Protein 4LM9 (pdb70)

Structure (mmCIF, N/CA/C/O backbone):
data_4LM9
#
_entry.id   4LM9
#
_cell.length_a   81.971
_cell.length_b   81.971
_cell.length_c   42.732
_cell.angle_alpha   90.00
_cell.angle_beta   90.00
_cell.angle_gamma   120.00
#
_symmetry.space_group_name_H-M   'P 65'
#
loop_
_entity.id
_entity.type
_entity.pdbx_description
1 polymer Nucleoprotein
2 non-polymer "GUANOSINE-5'-MONOPHOSPHATE"
3 water water
#
loop_
_atom_site.group_PDB
_atom_site.id
_atom_site.type_symbol
_atom_site.label_atom_id
_atom_site.label_alt_id
_atom_site.label_comp_id
_atom_site.label_asym_id
_atom_site.label_entity_id
_atom_site.label_seq_id
_atom_site.pdbx_PDB_ins_code
_atom_site.Cartn_x
_atom_site.Cartn_y
_atom_site.Cartn_z
_atom_site.occupancy
_atom_site.B_iso_or_equiv
_atom_site.auth_seq_id
_atom_site.auth_comp_id
_atom_site.auth_asym_id
_atom_site.auth_atom_id
_atom_site.pdbx_PDB_model_num
ATOM 1 N N . GLU A 1 1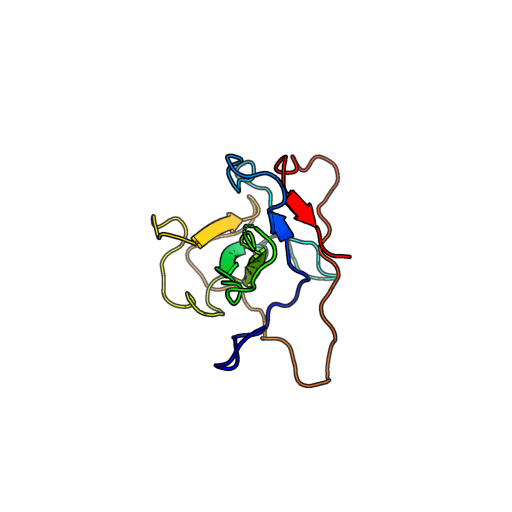 ? -12.905 77.188 -7.529 1.00 42.83 56 GLU A N 1
ATOM 2 C CA . GLU A 1 1 ? -12.953 76.881 -6.107 1.00 42.95 56 GLU A CA 1
ATOM 3 C C . GLU A 1 1 ? -11.575 77.068 -5.459 1.00 34.43 56 GLU A C 1
ATOM 4 O O . GLU A 1 1 ? -10.654 77.630 -6.056 1.00 33.57 56 GLU A O 1
ATOM 15 N N . PHE A 1 2 ? -11.441 76.576 -4.230 1.00 37.83 57 PHE A N 1
ATOM 16 C CA . PHE A 1 2 ? -10.202 76.703 -3.471 1.00 34.02 57 PHE A CA 1
ATOM 17 C C . PHE A 1 2 ? -9.574 75.318 -3.235 1.00 28.72 57 PHE A C 1
ATOM 18 O O . PHE A 1 2 ? -10.272 74.373 -2.884 1.00 42.78 57 PHE A O 1
ATOM 35 N N . ASN A 1 3 ? -8.267 75.207 -3.454 1.00 23.49 58 ASN A N 1
ATOM 36 C CA . ASN A 1 3 ? -7.505 74.004 -3.124 1.00 25.62 58 ASN A CA 1
ATOM 37 C C . ASN A 1 3 ? -6.710 74.126 -1.797 1.00 22.31 58 ASN A C 1
ATOM 38 O O . ASN A 1 3 ? -5.958 73.221 -1.384 1.00 18.20 58 ASN A O 1
ATOM 49 N N . VAL A 1 4 ? -6.831 75.284 -1.170 1.00 27.58 59 VAL A N 1
ATOM 50 C CA . VAL A 1 4 ? -6.391 75.490 0.201 1.00 12.90 59 VAL A CA 1
ATOM 51 C C . VAL A 1 4 ? -7.620 76.087 0.832 1.00 9.30 59 VAL A C 1
ATOM 52 O O . VAL A 1 4 ? -8.111 77.101 0.390 1.00 11.45 59 VAL A O 1
ATOM 65 N N . VAL A 1 5 ? -8.111 75.479 1.904 1.00 7.17 60 VAL A N 1
ATOM 66 C CA . VAL A 1 5 ? -9.308 75.967 2.517 1.00 6.32 60 VAL A CA 1
ATOM 67 C C . VAL A 1 5 ? -9.172 77.452 2.840 1.00 9.61 60 VAL A C 1
ATOM 68 O O . VAL A 1 5 ? -8.211 77.870 3.478 1.00 4.45 60 VAL A O 1
ATOM 81 N N . PRO A 1 6 ? -10.159 78.248 2.418 1.00 8.63 61 PRO A N 1
ATOM 82 C CA . PRO A 1 6 ? -10.135 79.687 2.660 1.00 12.32 61 PRO A CA 1
ATOM 83 C C . PRO A 1 6 ? -10.653 80.076 4.025 1.00 11.01 61 PRO A C 1
ATOM 84 O O . PRO A 1 6 ? -11.288 79.286 4.680 1.00 8.03 61 PRO A O 1
ATOM 95 N N . TYR A 1 7 ? -10.387 81.300 4.448 1.00 11.82 62 TYR A N 1
ATOM 96 C CA . TYR A 1 7 ? -11.142 81.885 5.542 1.00 10.61 62 TYR A CA 1
ATOM 97 C C . TYR A 1 7 ? -12.538 82.131 4.986 1.00 9.82 62 TYR A C 1
ATOM 98 O O . TYR A 1 7 ? -12.682 82.574 3.842 1.00 9.26 62 TYR A O 1
ATOM 116 N N . TYR A 1 8 ? -13.571 81.794 5.736 1.00 11.67 63 TYR A N 1
ATOM 117 C CA . TYR A 1 8 ? -14.908 81.945 5.188 1.00 17.12 63 TYR A CA 1
ATOM 118 C C . TYR A 1 8 ? -15.465 83.344 5.508 1.00 11.42 63 TYR A C 1
ATOM 119 O O . TYR A 1 8 ? -15.321 83.872 6.625 1.00 19.40 63 TYR A O 1
ATOM 137 N N . SER A 1 9 ? -15.923 83.987 4.450 1.00 15.14 64 SER A N 1
ATOM 138 C CA . SER A 1 9 ? -16.718 85.206 4.511 1.00 12.88 64 SER A CA 1
ATOM 139 C C . SER A 1 9 ? -18.133 84.956 5.012 1.00 9.39 64 SER A C 1
ATOM 140 O O . SER A 1 9 ? -18.745 83.945 4.662 1.00 10.85 64 SER A O 1
ATOM 148 N N . TRP A 1 10 ? -18.643 85.902 5.793 1.00 10.08 65 TRP A N 1
ATOM 149 C CA . TRP A 1 10 ? -20.044 85.902 6.200 1.00 6.13 65 TRP A CA 1
ATOM 150 C C . TRP A 1 10 ? -20.988 86.075 5.035 1.00 14.88 65 TRP A C 1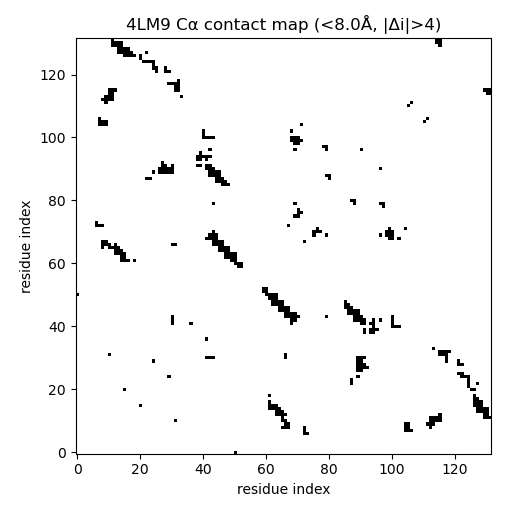
ATOM 151 O O . TRP A 1 10 ? -22.179 85.780 5.190 1.00 9.11 65 TRP A O 1
ATOM 172 N N . PHE A 1 11 ? -20.467 86.498 3.875 1.00 6.35 66 PHE A N 1
ATOM 173 C CA . PHE A 1 11 ? -21.314 87.032 2.790 1.00 6.72 66 PHE A CA 1
ATOM 174 C C . PHE A 1 11 ? -21.003 86.397 1.450 1.00 11.74 66 PHE A C 1
ATOM 175 O O . PHE A 1 11 ? -19.9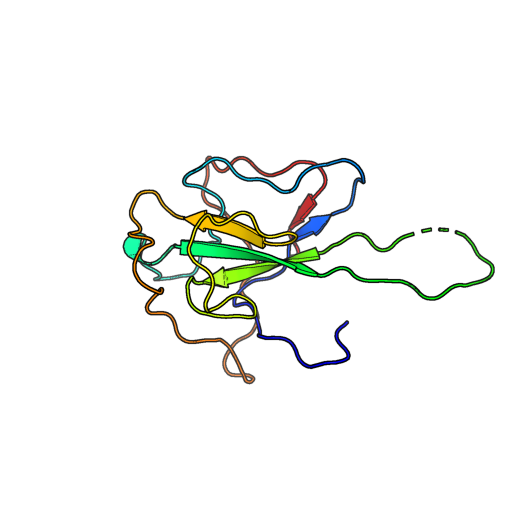20 85.880 1.253 1.00 8.16 66 PHE A O 1
ATOM 192 N N . SER A 1 12 ? -21.959 86.426 0.524 1.00 8.29 67 SER A N 1
ATOM 193 C CA . SER A 1 12 ? -21.720 85.979 -0.858 1.00 9.05 67 SER A CA 1
ATOM 194 C C . SER A 1 12 ? -20.749 86.934 -1.534 1.00 10.50 67 SER A C 1
ATOM 195 O O . SER A 1 12 ? -20.589 88.084 -1.097 1.00 7.64 67 SER A O 1
ATOM 203 N N . GLY A 1 13 ? -20.115 86.481 -2.601 1.00 13.78 68 GLY A N 1
ATOM 204 C CA . GLY A 1 13 ? -19.114 87.285 -3.273 1.00 15.08 68 GLY A CA 1
ATOM 205 C C . GLY A 1 13 ? -19.700 88.229 -4.292 1.00 11.28 68 GLY A C 1
ATOM 206 O O . GLY A 1 13 ? -20.886 88.197 -4.609 1.00 10.67 68 GLY A O 1
ATOM 210 N N . ILE A 1 14 ? -18.813 89.051 -4.836 1.00 8.58 69 ILE A N 1
ATOM 211 C CA . ILE A 1 14 ? -19.120 89.965 -5.895 1.00 7.33 69 ILE A CA 1
ATOM 212 C C . ILE A 1 14 ? -18.138 89.618 -7.026 1.00 12.69 69 ILE A C 1
ATOM 213 O O . ILE A 1 14 ? -16.934 89.667 -6.847 1.00 8.08 69 ILE A O 1
ATOM 224 N N . THR A 1 15 ? -18.681 89.245 -8.176 1.00 10.37 70 THR A N 1
ATOM 225 C CA . THR A 1 15 ? -17.920 88.716 -9.313 1.00 15.90 70 THR A CA 1
ATOM 226 C C . THR A 1 15 ? -17.754 89.724 -10.446 1.00 10.02 70 THR A C 1
ATOM 227 O O . THR A 1 15 ? -18.725 90.300 -10.930 1.00 13.69 70 THR A O 1
ATOM 238 N N . GLN A 1 16 ? -16.520 89.957 -10.877 1.00 13.41 71 GLN A N 1
ATOM 239 C CA . GLN A 1 16 ? -16.338 90.807 -12.038 1.00 14.66 71 GLN A CA 1
ATOM 240 C C . GLN A 1 16 ? -16.877 90.095 -13.269 1.00 21.87 71 GLN A C 1
ATOM 241 O O . GLN A 1 16 ? -16.682 88.882 -13.413 1.00 17.68 71 GLN A O 1
ATOM 255 N N . PHE A 1 17 ? -17.588 90.826 -14.128 1.00 19.71 72 PHE A N 1
ATOM 256 C CA . PHE A 1 17 ? -18.014 90.271 -15.418 1.00 21.28 72 PHE A CA 1
ATOM 257 C C . PHE A 1 17 ? -17.583 91.103 -16.628 1.00 25.10 72 PHE A C 1
ATOM 258 O O . PHE A 1 17 ? -17.611 90.609 -17.752 1.00 33.79 72 PHE A O 1
ATOM 275 N N . GLN A 1 18 ? -17.209 92.356 -16.400 1.00 27.05 73 GLN A N 1
ATOM 276 C CA . GLN A 1 18 ? -16.620 93.186 -17.445 1.00 24.07 73 GLN A CA 1
ATOM 277 C C . GLN A 1 18 ? -15.208 93.517 -17.107 1.00 28.30 73 GLN A C 1
ATOM 278 O O . GLN A 1 18 ? -14.926 94.144 -16.079 1.00 23.10 73 GLN A O 1
ATOM 292 N N . LYS A 1 19 ? -14.291 93.114 -17.975 1.00 24.70 74 LYS A N 1
ATOM 293 C CA . LYS A 1 19 ? -12.898 93.444 -17.734 1.00 23.82 74 LYS A CA 1
ATOM 294 C C . LYS A 1 19 ? -12.735 94.941 -17.908 1.00 24.18 74 LYS A C 1
ATOM 295 O O . LYS A 1 19 ? -13.497 95.575 -18.628 1.00 30.85 74 LYS A O 1
ATOM 314 N N . GLY A 1 20 ? -11.768 95.510 -17.207 1.00 22.82 75 GLY A N 1
ATOM 315 C CA . GLY A 1 20 ? -11.515 96.930 -17.286 1.00 36.44 75 GLY A CA 1
ATOM 316 C C . GLY A 1 20 ? -12.203 97.731 -16.197 1.00 35.23 75 GLY A C 1
ATOM 317 O O . GLY A 1 20 ? -11.868 98.886 -15.957 1.00 36.04 75 GLY A O 1
ATOM 321 N N . LYS A 1 21 ? -13.173 97.142 -15.523 1.00 21.45 76 LYS A N 1
ATOM 322 C CA . LYS A 1 21 ? -13.905 97.921 -14.524 1.00 26.16 76 LYS A CA 1
ATOM 323 C C . LYS A 1 21 ? -13.264 97.781 -13.149 1.00 23.41 76 LYS A C 1
ATOM 324 O O . LYS A 1 21 ? -12.909 96.683 -12.734 1.00 24.47 76 LYS A O 1
ATOM 343 N N . GLU A 1 22 ? -13.110 98.896 -12.444 1.00 21.31 77 GLU A N 1
ATOM 344 C CA . GLU A 1 22 ? -12.509 98.882 -11.109 1.00 21.46 77 GLU A CA 1
ATOM 345 C C . GLU A 1 22 ? -13.492 98.505 -10.003 1.00 17.23 77 GLU A C 1
ATOM 346 O O . GLU A 1 22 ? -14.649 98.939 -10.006 1.00 13.89 77 GLU A O 1
ATOM 358 N N . PHE A 1 23 ? -13.017 97.721 -9.043 1.00 16.14 78 PHE A N 1
ATOM 359 C CA . PHE A 1 23 ? -13.821 97.376 -7.873 1.00 13.01 78 PHE A CA 1
ATOM 360 C C . PHE A 1 23 ? -13.674 98.484 -6.855 1.00 11.31 78 PHE A C 1
ATOM 361 O O . PHE A 1 23 ? -12.594 98.712 -6.293 1.00 13.28 78 PHE A O 1
ATOM 378 N N . GLU A 1 24 ? -14.769 99.193 -6.617 1.00 14.02 79 GLU A N 1
ATOM 379 C CA . GLU A 1 24 ? -14.718 100.341 -5.727 1.00 10.68 79 GLU A CA 1
ATOM 380 C C . GLU A 1 24 ? -16.091 100.631 -5.078 1.00 4.31 79 GLU A C 1
ATOM 381 O O . GLU A 1 24 ? -17.141 100.191 -5.554 1.00 6.35 79 GLU A O 1
ATOM 393 N N . PHE A 1 25 ? -16.037 101.392 -4.006 1.00 6.48 80 PHE A N 1
ATOM 394 C CA . PHE A 1 25 ? -17.219 101.931 -3.351 1.00 8.34 80 PHE A CA 1
ATOM 395 C C . PHE A 1 25 ? -16.923 103.351 -2.920 1.00 8.57 80 PHE A C 1
ATOM 396 O O . PHE A 1 25 ? -15.783 103.694 -2.689 1.00 11.77 80 PHE A O 1
ATOM 413 N N . VAL A 1 26 ? -17.967 104.145 -2.721 1.00 11.27 81 VAL A N 1
ATOM 414 C CA . VAL A 1 26 ? -17.806 105.475 -2.149 1.00 14.86 81 VAL A CA 1
ATOM 415 C C . VAL A 1 26 ? -17.417 105.343 -0.690 1.00 10.61 81 VAL A C 1
ATOM 416 O O . VAL A 1 26 ? -17.929 104.479 0.021 1.00 10.53 81 VAL A O 1
ATOM 429 N N . GLU A 1 27 ? -16.527 106.199 -0.218 1.00 9.69 82 GLU A N 1
ATOM 430 C CA . GLU A 1 27 ? -16.105 106.149 1.180 1.00 11.72 82 GLU A CA 1
ATOM 431 C C . GLU A 1 27 ? -17.333 106.218 2.088 1.00 19.68 82 GLU A C 1
ATOM 432 O O . GLU A 1 27 ? -18.234 107.030 1.873 1.00 13.69 82 GLU A O 1
ATOM 444 N N . GLY A 1 28 ? -17.383 105.344 3.090 1.00 8.93 83 GLY A N 1
ATOM 445 C CA . GLY A 1 28 ? -18.573 105.237 3.914 1.00 8.18 83 GLY A CA 1
ATOM 446 C C . GLY A 1 28 ? -19.520 104.136 3.484 1.00 5.44 83 GLY A C 1
ATOM 447 O O . GLY A 1 28 ? -20.395 103.737 4.269 1.00 7.04 83 GLY A O 1
ATOM 451 N N . GLN A 1 29 ? -19.361 103.623 2.263 1.00 1.83 84 GLN A N 1
ATOM 452 C CA . GLN A 1 29 ? -20.218 102.570 1.782 1.00 2.48 84 GLN A CA 1
ATOM 453 C C . GLN A 1 29 ? -19.439 101.269 1.499 1.00 2.78 84 GLN A C 1
ATOM 454 O O . GLN A 1 29 ? -18.218 101.245 1.555 1.00 4.32 84 GLN A O 1
ATOM 468 N N . GLY A 1 30 ? -20.183 100.210 1.221 1.00 2.29 85 GLY A N 1
ATOM 469 C CA . GLY A 1 30 ? -19.594 98.970 0.765 1.00 3.11 85 GLY A CA 1
ATOM 470 C C . GLY A 1 30 ? -19.542 97.890 1.819 1.00 3.29 85 GLY A C 1
ATOM 471 O O . GLY A 1 30 ? -18.950 96.817 1.560 1.00 2.06 85 GLY A O 1
ATOM 475 N N . VAL A 1 31 ? -20.130 98.130 2.999 1.00 2.68 86 VAL A N 1
ATOM 476 C CA . VAL A 1 31 ? -20.186 97.051 4.003 1.00 3.79 86 VAL A CA 1
ATOM 477 C C . VAL A 1 31 ? -21.524 96.354 3.862 1.00 3.22 86 VAL A C 1
ATOM 478 O O . VAL A 1 31 ? -22.580 96.986 3.938 1.00 1.83 86 VAL A O 1
ATOM 491 N N . PRO A 1 32 ? -21.497 95.052 3.589 1.00 2.94 87 PRO A N 1
ATOM 492 C CA . PRO A 1 32 ? -22.771 94.380 3.372 1.00 4.01 87 PRO A CA 1
ATOM 493 C C . PRO A 1 32 ? -23.576 94.317 4.651 1.00 9.17 87 PRO A C 1
ATOM 494 O O . PRO A 1 32 ? -23.035 94.408 5.752 1.00 3.75 87 PRO A O 1
ATOM 505 N N . ILE A 1 33 ? -24.873 94.137 4.477 1.00 3.43 88 ILE A N 1
ATOM 506 C CA . ILE A 1 33 ? -25.800 94.186 5.578 1.00 9.93 88 ILE A CA 1
ATOM 507 C C . ILE A 1 33 ? -25.963 92.831 6.255 1.00 6.06 88 ILE A C 1
ATOM 508 O O . ILE A 1 33 ? -26.252 91.799 5.622 1.00 8.03 88 ILE A O 1
ATOM 519 N N . ALA A 1 34 ? -25.809 92.850 7.568 1.00 13.20 89 ALA A N 1
ATOM 520 C CA . ALA A 1 34 ? -26.079 91.665 8.380 1.00 14.86 89 ALA A CA 1
ATOM 521 C C . ALA A 1 34 ? -27.009 92.040 9.508 1.00 16.48 89 ALA A C 1
ATOM 522 O O . ALA A 1 34 ? -26.791 93.041 10.179 1.00 13.49 89 ALA A O 1
ATOM 529 N N . PRO A 1 35 ? -28.060 91.229 9.713 1.00 23.60 90 PRO A N 1
ATOM 530 C CA . PRO A 1 35 ? -29.035 91.486 10.778 1.00 22.72 90 PRO A CA 1
ATOM 531 C C . PRO A 1 35 ? -28.324 91.706 12.110 1.00 17.70 90 PRO A C 1
ATOM 532 O O . PRO A 1 35 ? -27.452 90.917 12.483 1.00 16.85 90 PRO A O 1
ATOM 543 N N . GLY A 1 36 ? -28.620 92.827 12.751 1.00 20.03 91 GLY A N 1
ATOM 544 C CA . GLY A 1 36 ? -28.195 93.074 14.117 1.00 28.18 91 GLY A CA 1
ATOM 545 C C . GLY A 1 36 ? -26.7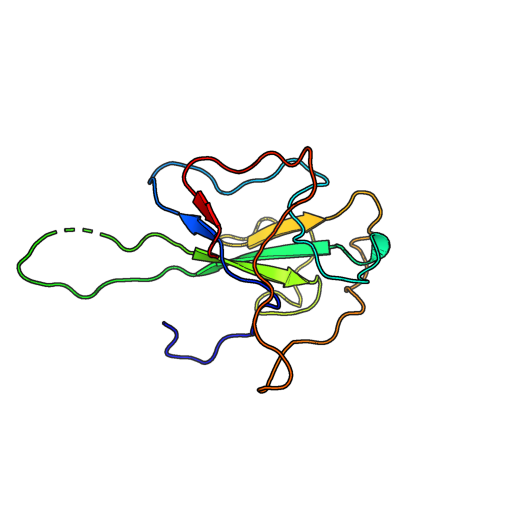71 93.567 14.308 1.00 25.72 91 GLY A C 1
ATOM 546 O O . GLY A 1 36 ? -26.305 93.747 15.442 1.00 27.17 91 GLY A O 1
ATOM 550 N N . VAL A 1 37 ? -26.052 93.768 13.214 1.00 20.52 92 VAL A N 1
ATOM 551 C CA . VAL A 1 37 ? -24.680 94.257 13.332 1.00 19.48 92 VAL A CA 1
ATOM 552 C C . VAL A 1 37 ? -24.739 95.775 13.495 1.00 17.26 92 VAL A C 1
ATOM 553 O O . VAL A 1 37 ? -25.361 96.472 12.697 1.00 19.03 92 VAL A O 1
ATOM 566 N N . PRO A 1 38 ? -24.147 96.293 14.568 1.00 19.09 93 PRO A N 1
ATOM 567 C CA . PRO A 1 38 ? -24.243 97.740 14.737 1.00 17.42 93 PRO A CA 1
ATOM 568 C C . PRO A 1 38 ? -23.306 98.437 13.777 1.00 17.86 93 PRO A C 1
ATOM 569 O O . PRO A 1 38 ? -22.295 97.857 13.382 1.00 12.24 93 PRO A O 1
ATOM 580 N N . ALA A 1 39 ? -23.640 99.663 13.415 1.00 13.08 94 ALA A N 1
ATOM 581 C CA . ALA A 1 39 ? -22.848 100.419 12.456 1.00 12.63 94 ALA A CA 1
ATOM 582 C C . ALA A 1 39 ? -21.404 100.682 12.933 1.00 12.30 94 ALA A C 1
ATOM 583 O O . ALA A 1 39 ? -20.487 100.806 12.116 1.00 10.96 94 ALA A O 1
ATOM 590 N N . THR A 1 40 ? -21.189 100.734 14.248 1.00 11.93 95 THR A N 1
ATOM 591 C CA . THR A 1 40 ? -19.834 100.904 14.776 1.00 13.80 95 THR A CA 1
ATOM 592 C C . THR A 1 40 ? -18.938 99.706 14.403 1.00 13.36 95 THR A C 1
ATOM 593 O O . THR A 1 40 ? -17.726 99.830 14.353 1.00 16.58 95 THR A O 1
ATOM 604 N N . GLU A 1 41 ? -19.537 98.550 14.167 1.00 10.26 96 GLU A N 1
ATOM 605 C CA . GLU A 1 41 ? -18.765 97.367 13.765 1.00 13.53 96 GLU A CA 1
ATOM 606 C C . GLU A 1 41 ? -18.653 97.176 12.237 1.00 12.53 96 GLU A C 1
ATOM 607 O O . GLU A 1 41 ? -18.040 96.205 11.780 1.00 11.36 96 GLU A O 1
ATOM 619 N N . ALA A 1 42 ? -19.260 98.060 11.449 1.00 10.69 97 ALA A N 1
ATOM 620 C CA . ALA A 1 42 ? -19.307 97.850 10.012 1.00 7.50 97 ALA A CA 1
ATOM 621 C C . ALA A 1 42 ? -18.034 98.361 9.409 1.00 7.68 97 ALA A C 1
ATOM 622 O O . ALA A 1 42 ? -17.971 99.496 8.913 1.00 6.70 97 ALA A O 1
ATOM 629 N N . LYS A 1 43 ? -17.002 97.518 9.470 1.00 4.85 98 LYS A N 1
ATOM 630 C CA . LYS A 1 43 ? -15.691 97.882 8.970 1.00 4.90 98 LYS A CA 1
ATOM 631 C C . LYS A 1 43 ? -14.930 96.640 8.527 1.00 4.56 98 LYS A C 1
ATOM 632 O O . LYS A 1 43 ? -14.993 95.631 9.185 1.00 6.08 98 LYS A O 1
ATOM 651 N N . GLY A 1 44 ? -14.160 96.759 7.454 1.00 3.54 99 GLY A N 1
ATOM 652 C CA . GLY A 1 44 ? -13.436 95.616 6.934 1.00 3.35 99 GLY A CA 1
ATOM 653 C C . GLY A 1 44 ? -12.932 95.810 5.534 1.00 3.76 99 GLY A C 1
ATOM 654 O O . GLY A 1 44 ? -12.601 96.925 5.109 1.00 4.40 99 GLY A O 1
ATOM 658 N N . TYR A 1 45 ? -12.863 94.708 4.783 1.00 3.56 100 TYR A N 1
ATOM 659 C CA . TYR A 1 45 ? -12.289 94.775 3.451 1.00 2.00 100 TYR A CA 1
ATOM 660 C C . TYR A 1 45 ? -12.842 93.709 2.555 1.00 1.56 100 TYR A C 1
ATOM 661 O O . TYR A 1 45 ? -13.228 92.629 3.019 1.00 1.60 100 TYR A O 1
ATOM 679 N N . TRP A 1 46 ? -12.882 94.041 1.274 1.00 1.06 101 TRP A N 1
ATOM 680 C CA . TRP A 1 46 ? -13.151 93.083 0.231 1.00 2.17 101 TRP A CA 1
ATOM 681 C C . TRP A 1 46 ? -11.802 92.505 -0.198 1.00 3.82 101 TRP A C 1
ATOM 682 O O . TRP A 1 46 ? -10.804 93.234 -0.309 1.00 3.16 101 TRP A O 1
ATOM 703 N N . TYR A 1 47 ? -11.778 91.186 -0.381 1.00 4.02 102 TYR A N 1
ATOM 704 C CA . TYR A 1 47 ? -10.557 90.461 -0.727 1.00 3.07 102 TYR A CA 1
ATOM 705 C C . TYR A 1 47 ? -10.736 89.784 -2.094 1.00 6.47 102 TYR A C 1
ATOM 706 O O . TYR A 1 47 ? -11.752 89.113 -2.337 1.00 4.72 102 TYR A O 1
ATOM 724 N N . ARG A 1 48 ? -9.792 90.022 -3.006 1.00 5.57 103 ARG A N 1
ATOM 725 C CA . ARG A 1 48 ? -9.916 89.528 -4.356 1.00 5.49 103 ARG A CA 1
ATOM 726 C C . ARG A 1 48 ? -9.396 88.094 -4.438 1.00 4.63 103 ARG A C 1
ATOM 727 O O . ARG A 1 48 ? -8.266 87.802 -4.010 1.00 6.24 103 ARG A O 1
ATOM 748 N N . HIS A 1 49 ? -10.245 87.243 -4.989 1.00 6.87 104 HIS A N 1
ATOM 749 C CA . HIS A 1 49 ? -9.924 85.858 -5.311 1.00 8.77 104 HIS A CA 1
ATOM 750 C C . HIS A 1 49 ? -9.714 85.735 -6.828 1.00 5.97 104 HIS A C 1
ATOM 751 O O . HIS A 1 49 ? -10.668 85.801 -7.597 1.00 8.19 104 HIS A O 1
ATOM 766 N N . ASN A 1 50 ? -8.452 85.629 -7.234 1.00 5.01 105 ASN A N 1
ATOM 767 C CA . ASN A 1 50 ? -8.067 85.415 -8.617 1.00 10.00 105 ASN A CA 1
ATOM 768 C C . ASN A 1 50 ? -8.274 83.937 -8.920 1.00 21.18 105 ASN A C 1
ATOM 769 O O . ASN A 1 50 ? -7.867 83.074 -8.123 1.00 13.30 105 ASN A O 1
ATOM 780 N N . ARG A 1 51 ? -8.923 83.643 -10.043 1.00 21.99 106 ARG A N 1
ATOM 781 C CA . ARG A 1 51 ? -9.579 82.348 -10.221 1.00 22.15 106 ARG A CA 1
ATOM 782 C C . ARG A 1 51 ? -8.940 81.285 -11.133 1.00 29.69 106 ARG A C 1
ATOM 783 O O . ARG A 1 51 ? -9.075 80.094 -10.839 1.00 46.03 106 ARG A O 1
ATOM 804 N N . ARG A 1 52 ? -8.269 81.671 -12.215 1.00 32.57 107 ARG A N 1
ATOM 805 C CA . ARG A 1 52 ? -7.630 80.689 -13.162 1.00 32.57 107 ARG A CA 1
ATOM 806 C C . ARG A 1 52 ? -8.509 79.551 -13.746 1.00 36.33 107 ARG A C 1
ATOM 807 O O . ARG A 1 52 ? -9.092 78.738 -13.024 1.00 29.14 107 ARG A O 1
ATOM 828 N N . SER A 1 53 ? -8.538 79.465 -15.074 1.00 39.44 108 SER A N 1
ATOM 829 C CA . SER A 1 53 ? -9.201 78.361 -15.765 1.00 44.69 108 SER A CA 1
ATOM 830 C C . SER A 1 53 ? -8.166 77.436 -16.420 1.00 45.10 108 SER A C 1
ATOM 831 O O . SER A 1 53 ? -7.029 77.852 -16.686 1.00 36.35 108 SER A O 1
ATOM 839 N N . PHE A 1 54 ? -8.558 76.186 -16.673 1.00 40.52 109 PHE A N 1
ATOM 840 C CA . PHE A 1 54 ? -7.674 75.247 -17.373 1.00 32.05 109 PHE A CA 1
ATOM 841 C C . PHE A 1 54 ? -7.799 75.428 -18.881 1.00 28.64 109 PHE A C 1
ATOM 842 O O . PHE A 1 54 ? -8.828 75.856 -19.406 1.00 29.33 109 PHE A O 1
ATOM 859 N N . LYS A 1 55 ? -6.730 75.111 -19.579 1.00 26.16 110 LYS A N 1
ATOM 860 C CA . LYS A 1 55 ? -6.704 75.330 -21.001 1.00 19.30 110 LYS A CA 1
ATOM 861 C C . LYS A 1 55 ? -7.533 74.220 -21.651 1.00 29.64 110 LYS A C 1
ATOM 862 O O . LYS A 1 55 ? -7.524 73.068 -21.186 1.00 17.71 110 LYS A O 1
ATOM 881 N N . THR A 1 56 ? -8.290 74.588 -22.683 1.00 26.01 111 THR A N 1
ATOM 882 C CA . THR A 1 56 ? -9.076 73.636 -23.477 1.00 23.23 111 THR A CA 1
ATOM 883 C C . THR A 1 56 ? -8.565 73.717 -24.910 1.00 31.89 111 THR A C 1
ATOM 884 O O . THR A 1 56 ? -7.523 74.353 -25.164 1.00 30.79 111 THR A O 1
ATOM 895 N N . ALA A 1 57 ? -9.287 73.094 -25.844 1.00 40.59 112 ALA A N 1
ATOM 896 C CA . ALA A 1 57 ? -9.191 73.472 -27.268 1.00 41.97 112 ALA A CA 1
ATOM 897 C C . ALA A 1 57 ? -10.435 74.265 -27.725 1.00 49.75 112 ALA A C 1
ATOM 898 O O . ALA A 1 57 ? -10.838 74.197 -28.887 1.00 34.35 112 ALA A O 1
ATOM 905 N N . ASP A 1 58 ? -11.036 75.033 -26.815 1.00 50.31 113 ASP A N 1
ATOM 906 C CA . ASP A 1 58 ? -12.145 75.910 -27.189 1.00 46.68 113 ASP A CA 1
ATOM 907 C C . ASP A 1 58 ? -11.612 77.347 -27.433 1.00 60.64 113 ASP A C 1
ATOM 908 O O . ASP A 1 58 ? -11.064 77.637 -28.509 1.00 58.83 113 ASP A O 1
ATOM 917 N N . GLY A 1 59 ? -11.753 78.233 -26.444 1.00 61.32 114 GLY A N 1
ATOM 918 C CA . GLY A 1 59 ? -11.241 79.592 -26.551 1.00 42.50 114 GLY A CA 1
ATOM 919 C C . GLY A 1 59 ? -10.358 79.980 -25.370 1.00 54.47 114 GLY A C 1
ATOM 920 O O . GLY A 1 59 ? -10.640 79.653 -24.213 1.00 51.33 114 GLY A O 1
ATOM 924 N N . GLN A 1 63 ? -9.533 83.699 -18.377 1.00 48.72 118 GLN A N 1
ATOM 925 C CA . GLN A 1 63 ? -10.884 84.004 -18.843 1.00 52.11 118 GLN A CA 1
ATOM 926 C C . GLN A 1 63 ? -11.884 84.022 -17.679 1.00 45.20 118 GLN A C 1
ATOM 927 O O . GLN A 1 63 ? -12.999 84.526 -17.824 1.00 49.78 118 GLN A O 1
ATOM 940 N N . LEU A 1 64 ? -11.490 83.447 -16.540 1.00 43.74 119 LEU A N 1
ATOM 941 C CA . LEU A 1 64 ? -12.263 83.583 -15.310 1.00 33.87 119 LEU A CA 1
ATOM 942 C C . LEU A 1 64 ? -11.869 84.884 -14.617 1.00 25.07 119 LEU A C 1
ATOM 943 O O . LEU A 1 64 ? -10.705 85.082 -14.269 1.00 30.93 119 LEU A O 1
ATOM 959 N N . LEU A 1 65 ? -12.837 85.767 -14.414 1.00 27.95 120 LEU A N 1
ATOM 960 C CA . LEU A 1 65 ? -12.570 87.065 -13.804 1.00 22.46 120 LEU A CA 1
ATOM 961 C C . LEU A 1 65 ? -12.665 86.962 -12.273 1.00 17.49 120 LEU A C 1
ATOM 962 O O . LEU A 1 65 ? -13.268 86.038 -11.747 1.00 18.60 120 LEU A O 1
ATOM 978 N N . PRO A 1 66 ? -12.018 87.881 -11.552 1.00 13.71 121 PRO A N 1
ATOM 979 C CA . PRO A 1 66 ? -11.969 87.725 -10.093 1.00 12.87 121 PRO A CA 1
ATOM 980 C C . PRO A 1 66 ? -13.331 87.859 -9.426 1.00 10.30 121 PRO A C 1
ATOM 981 O O . PRO A 1 66 ? -14.283 88.382 -10.009 1.00 13.76 121 PRO A O 1
ATOM 992 N N . ARG A 1 67 ? -13.390 87.338 -8.211 1.00 10.40 122 ARG A N 1
ATOM 993 C CA . ARG A 1 67 ? -14.545 87.400 -7.349 1.00 11.03 122 ARG A CA 1
ATOM 994 C C . ARG A 1 67 ? -14.083 87.845 -5.949 1.00 8.49 122 ARG A C 1
ATOM 995 O O . ARG A 1 67 ? -13.110 87.325 -5.412 1.00 8.01 122 ARG A O 1
ATOM 1016 N N . TRP A 1 68 ? -14.763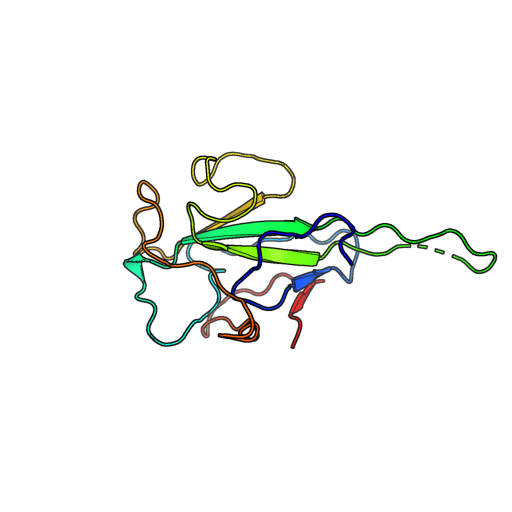 88.835 -5.397 1.00 10.93 123 TRP A N 1
ATOM 1017 C CA . TRP A 1 68 ? -14.305 89.454 -4.170 1.00 5.60 123 TRP A CA 1
ATOM 1018 C C . TRP A 1 68 ? -15.196 89.017 -3.029 1.00 5.24 123 TRP A C 1
ATOM 1019 O O . TRP A 1 68 ? -16.391 88.910 -3.221 1.00 5.39 123 TRP A O 1
ATOM 1040 N N . TYR A 1 69 ? -14.601 88.817 -1.851 1.00 5.92 124 TYR A N 1
ATOM 1041 C CA . TYR A 1 69 ? -15.305 88.414 -0.646 1.00 4.93 124 TYR A CA 1
ATOM 1042 C C . TYR A 1 69 ? -15.044 89.376 0.509 1.00 2.81 124 TYR A C 1
ATOM 1043 O O . TYR A 1 69 ? -13.899 89.834 0.701 1.00 2.44 124 TYR A O 1
ATOM 1061 N N . PHE A 1 70 ? -16.064 89.630 1.314 1.00 1.26 125 PHE A N 1
ATOM 1062 C CA . PHE A 1 70 ? -15.909 90.540 2.460 1.00 1.64 125 PHE A CA 1
ATOM 1063 C C . PHE A 1 70 ? -15.460 89.884 3.748 1.00 1.85 125 PHE A C 1
ATOM 1064 O O . PHE A 1 70 ? -16.017 88.840 4.168 1.00 2.81 125 PHE A O 1
ATOM 1081 N N . TYR A 1 71 ? -14.498 90.531 4.394 1.00 2.65 126 TYR A N 1
ATOM 1082 C CA . TYR A 1 71 ? -14.074 90.187 5.743 1.00 2.48 126 TYR A CA 1
ATOM 1083 C C . TYR A 1 71 ? -14.115 91.367 6.686 1.00 3.51 126 TYR A C 1
ATOM 1084 O O . TYR A 1 71 ? -13.642 92.433 6.352 1.00 2.31 126 TYR A O 1
ATOM 1102 N N . TYR A 1 72 ? -14.676 91.150 7.874 1.00 2.59 127 TYR A N 1
ATOM 1103 C CA . TYR A 1 72 ? -14.648 92.157 8.923 1.00 4.82 127 TYR A CA 1
ATOM 1104 C C . TYR A 1 72 ? -13.216 92.462 9.362 1.00 10.50 127 TYR A C 1
ATOM 1105 O O . TYR A 1 72 ? -12.322 91.582 9.360 1.00 7.21 127 TYR A O 1
ATOM 1123 N N . LEU A 1 73 ? -12.977 93.729 9.697 1.00 6.14 128 LEU A N 1
ATOM 1124 C CA . LEU A 1 73 ? -11.657 94.168 10.113 1.00 5.53 128 LEU A CA 1
ATOM 1125 C C . LEU A 1 73 ? -11.090 93.268 11.216 1.00 14.74 128 LEU A C 1
ATOM 1126 O O . LEU A 1 73 ? -11.715 93.042 12.246 1.00 10.47 128 LEU A O 1
ATOM 1142 N N . GLY A 1 74 ? -9.894 92.745 10.978 1.00 18.06 129 GLY A N 1
ATOM 1143 C CA . GLY A 1 74 ? -9.246 91.881 11.952 1.00 18.07 129 GLY A CA 1
ATOM 1144 C C . GLY A 1 74 ? -9.566 90.404 11.797 1.00 17.62 129 GLY A C 1
ATOM 1145 O O . GLY A 1 74 ? -9.350 89.616 12.716 1.00 20.95 129 GLY A O 1
ATOM 1149 N N . THR A 1 75 ? -10.110 90.039 10.646 1.00 10.83 130 THR A N 1
ATOM 1150 C CA . THR A 1 75 ? -10.446 88.659 10.330 1.00 14.06 130 THR A CA 1
ATOM 1151 C C . THR A 1 75 ? -10.011 88.410 8.902 1.00 12.63 130 THR A C 1
ATOM 1152 O O . THR A 1 75 ? -9.690 89.349 8.159 1.00 9.22 130 THR A O 1
ATOM 1163 N N . GLY A 1 76 ? -9.983 87.134 8.543 1.00 11.77 131 GLY A N 1
ATOM 1164 C CA . GLY A 1 76 ? -9.707 86.689 7.197 1.00 10.54 131 GLY A CA 1
ATOM 1165 C C . GLY A 1 76 ? -8.245 86.702 6.857 1.00 9.10 131 GLY A C 1
ATOM 1166 O O . GLY A 1 76 ? -7.396 86.793 7.752 1.00 11.61 131 GLY A O 1
ATOM 1170 N N . PRO A 1 77 ? -7.939 86.656 5.549 1.00 8.97 132 PRO A N 1
ATOM 1171 C CA . PRO A 1 77 ? -6.557 86.516 5.071 1.00 15.07 132 PRO A CA 1
ATOM 1172 C C . PRO A 1 77 ? -5.706 87.764 5.304 1.00 18.85 132 PRO A C 1
ATOM 1173 O O . PRO A 1 77 ? -4.487 87.662 5.299 1.00 16.60 132 PRO A O 1
ATOM 1184 N N . HIS A 1 78 ? -6.328 88.923 5.475 1.00 10.42 133 HIS A N 1
ATOM 1185 C CA . HIS A 1 78 ? -5.576 90.101 5.832 1.00 11.71 133 HIS A CA 1
ATOM 1186 C C . HIS A 1 78 ? -5.957 90.627 7.210 1.00 11.99 133 HIS A C 1
ATOM 1187 O O . HIS A 1 78 ? -6.048 91.845 7.444 1.00 12.30 133 HIS A O 1
ATOM 1202 N N . ALA A 1 79 ? -6.112 89.699 8.140 1.00 13.52 134 ALA A N 1
ATOM 1203 C CA . ALA A 1 79 ? -6.539 90.049 9.500 1.00 16.28 134 ALA A CA 1
ATOM 1204 C C . ALA A 1 79 ? -5.578 90.963 10.246 1.00 25.16 134 ALA A C 1
ATOM 1205 O O . ALA A 1 79 ? -5.986 91.616 11.200 1.00 17.16 134 ALA A O 1
ATOM 1212 N N . LYS A 1 80 ? -4.318 91.023 9.820 1.00 21.00 135 LYS A N 1
ATOM 1213 C CA . LYS A 1 80 ? -3.323 91.810 10.560 1.00 22.55 135 LYS A CA 1
ATOM 1214 C C . LYS A 1 80 ? -2.977 93.130 9.894 1.00 19.74 135 LYS A C 1
ATOM 1215 O O . LYS A 1 80 ? -2.239 93.939 10.453 1.00 23.98 135 LYS A O 1
ATOM 1234 N N . ASP A 1 81 ? -3.494 93.372 8.697 1.00 14.20 136 ASP A N 1
ATOM 1235 C CA . ASP A 1 81 ? -3.121 94.592 7.964 1.00 11.54 136 ASP A CA 1
ATOM 1236 C C . ASP A 1 81 ? -3.921 95.813 8.475 1.00 16.98 136 ASP A C 1
ATOM 1237 O O . ASP A 1 81 ? -5.058 95.689 8.950 1.00 14.57 136 ASP A O 1
ATOM 1246 N N . GLN A 1 82 ? -3.315 96.989 8.400 1.00 14.80 137 GLN A N 1
ATOM 1247 C CA . GLN A 1 82 ? -3.965 98.202 8.906 1.00 11.95 137 GLN A CA 1
ATOM 1248 C C . GLN A 1 82 ? -4.979 98.674 7.919 1.00 9.59 137 GLN A C 1
ATOM 1249 O O . GLN A 1 82 ? -4.750 98.663 6.703 1.00 9.60 137 GLN A O 1
ATOM 1263 N N . TYR A 1 83 ? -6.108 99.119 8.440 1.00 13.52 138 TYR A N 1
ATOM 1264 C CA . TYR A 1 83 ? -7.132 99.680 7.595 1.00 10.26 138 TYR A CA 1
ATOM 1265 C C . TYR A 1 83 ? -6.590 100.792 6.705 1.00 10.93 138 TYR A C 1
ATOM 1266 O O . TYR A 1 83 ? -5.897 101.717 7.152 1.00 13.02 138 TYR A O 1
ATOM 1284 N N . GLY A 1 84 ? -6.928 100.686 5.430 1.00 8.70 139 GLY A N 1
ATOM 1285 C CA . GLY A 1 84 ? -6.689 101.708 4.424 1.00 12.40 139 GLY A CA 1
ATOM 1286 C C . GLY A 1 84 ? -5.318 101.603 3.741 1.00 13.03 139 GLY A C 1
ATOM 1287 O O . GLY A 1 84 ? -4.941 102.455 2.942 1.00 12.96 139 GLY A O 1
ATOM 1291 N N . THR A 1 85 ? -4.575 100.567 4.068 1.00 9.60 140 THR A N 1
ATOM 1292 C CA . THR A 1 85 ? -3.214 100.420 3.570 1.00 18.34 140 THR A CA 1
ATOM 1293 C C . THR A 1 85 ? -3.308 99.869 2.180 1.00 22.11 140 THR A C 1
ATOM 1294 O O . THR A 1 85 ? -4.027 98.889 1.952 1.00 18.33 140 THR A O 1
ATOM 1305 N N . ASP A 1 86 ? -2.560 100.476 1.268 1.00 15.54 141 ASP A N 1
ATOM 1306 C CA . ASP A 1 86 ? -2.562 100.081 -0.127 1.00 17.63 141 ASP A CA 1
ATOM 1307 C C . ASP A 1 86 ? -1.998 98.659 -0.271 1.00 34.39 141 ASP A C 1
ATOM 1308 O O . ASP A 1 86 ? -0.807 98.426 -0.051 1.00 23.28 141 ASP A O 1
ATOM 1317 N N . ILE A 1 87 ? -2.864 97.710 -0.616 1.00 20.98 142 ILE A N 1
ATOM 1318 C CA . ILE A 1 87 ? -2.473 96.304 -0.712 1.00 22.26 142 ILE A CA 1
ATOM 1319 C C . ILE A 1 87 ? -3.182 95.716 -1.904 1.00 28.85 142 ILE A C 1
ATOM 1320 O O . ILE A 1 87 ? -4.396 95.904 -2.082 1.00 15.92 142 ILE A O 1
ATOM 1331 N N . ASP A 1 88 ? -2.435 95.020 -2.749 1.00 15.39 143 ASP A N 1
ATOM 1332 C CA . ASP A 1 88 ? -3.011 94.587 -4.004 1.00 19.18 143 ASP A CA 1
ATOM 1333 C C . ASP A 1 88 ? -4.038 93.502 -3.683 1.00 16.80 143 ASP A C 1
ATOM 1334 O O . ASP A 1 88 ? -3.761 92.577 -2.900 1.00 14.05 143 ASP A O 1
ATOM 1343 N N . GLY A 1 89 ? -5.229 93.639 -4.248 1.00 11.05 144 GLY A N 1
ATOM 1344 C CA . GLY A 1 89 ? -6.293 92.684 -3.989 1.00 13.43 144 GLY A CA 1
ATOM 1345 C C . GLY A 1 89 ? -7.088 92.890 -2.707 1.00 12.87 144 GLY A C 1
ATOM 1346 O O . GLY A 1 89 ? -7.910 92.021 -2.337 1.00 5.15 144 GLY A O 1
ATOM 1350 N N . VAL A 1 90 ? -6.870 94.026 -2.032 1.00 11.24 145 VAL A N 1
ATOM 1351 C CA . VAL A 1 90 ? -7.598 94.351 -0.804 1.00 10.91 145 VAL A CA 1
ATOM 1352 C C . VAL A 1 90 ? -8.284 95.691 -1.004 1.00 18.09 145 VAL A C 1
ATOM 1353 O O . VAL A 1 90 ? -7.632 96.664 -1.399 1.00 6.50 145 VAL A O 1
ATOM 1366 N N . TYR A 1 91 ? -9.581 95.760 -0.716 1.00 6.42 146 TYR A N 1
ATOM 1367 C CA . TYR A 1 91 ? -10.294 97.032 -0.811 1.00 7.62 146 TYR A CA 1
ATOM 1368 C C . TYR A 1 91 ? -11.031 97.352 0.497 1.00 6.36 146 TYR A C 1
ATOM 1369 O O . TYR A 1 91 ? -12.051 96.744 0.832 1.00 5.41 146 TYR A O 1
ATOM 1387 N N . TRP A 1 92 ? -10.520 98.350 1.215 1.00 7.05 147 TRP A N 1
ATOM 1388 C CA . TRP A 1 92 ? -11.015 98.652 2.559 1.00 5.26 147 TRP A CA 1
ATOM 1389 C C . TRP A 1 92 ? -12.324 99.442 2.495 1.00 6.08 147 TRP A C 1
ATOM 1390 O O . TRP A 1 92 ? -12.453 100.388 1.726 1.00 5.54 147 TRP A O 1
ATOM 1411 N N . VAL A 1 93 ? -13.287 99.051 3.329 1.00 6.99 148 VAL A N 1
ATOM 1412 C CA . VAL A 1 93 ? -14.576 99.733 3.401 1.00 2.20 148 VAL A CA 1
ATOM 1413 C C . VAL A 1 93 ? -14.992 99.877 4.862 1.00 3.91 148 VAL A C 1
ATOM 1414 O O . VAL A 1 93 ? -14.719 98.997 5.681 1.00 2.54 148 VAL A O 1
ATOM 1427 N N . ALA A 1 94 ? -15.686 100.970 5.196 1.00 2.92 149 ALA A N 1
ATOM 1428 C CA . ALA A 1 94 ? -16.148 101.154 6.571 1.00 5.50 149 ALA A CA 1
ATOM 1429 C C . ALA A 1 94 ? -17.308 102.172 6.658 1.00 7.22 149 ALA A C 1
ATOM 1430 O O . ALA A 1 94 ? -17.327 103.168 5.963 1.00 5.14 149 ALA A O 1
ATOM 1437 N N . SER A 1 95 ? -18.260 101.904 7.520 1.00 4.88 150 SER A N 1
ATOM 1438 C CA . SER A 1 95 ? -19.270 102.900 7.858 1.00 5.54 150 SER A CA 1
ATOM 1439 C C . SER A 1 95 ? -18.614 104.137 8.447 1.00 9.52 150 SER A C 1
ATOM 1440 O O . SER A 1 95 ? -17.587 104.026 9.120 1.00 6.60 150 SER A O 1
ATOM 1448 N N . ASN A 1 96 ? -19.195 105.323 8.232 1.00 8.95 151 ASN A N 1
ATOM 1449 C CA . ASN A 1 96 ? -18.624 106.508 8.871 1.00 14.20 151 ASN A CA 1
ATOM 1450 C C . ASN A 1 96 ? -18.717 106.471 10.396 1.00 14.58 151 ASN A C 1
ATOM 1451 O O . ASN A 1 96 ? -18.111 107.292 11.079 1.00 16.04 151 ASN A O 1
ATOM 1462 N N . GLN A 1 97 ? -19.437 105.493 10.920 1.00 9.76 152 GLN A N 1
ATOM 1463 C CA . GLN A 1 97 ? -19.595 105.314 12.369 1.00 8.09 152 GLN A CA 1
ATOM 1464 C C . GLN A 1 97 ? -18.524 104.410 12.989 1.00 10.85 152 GLN A C 1
ATOM 1465 O O . GLN A 1 97 ? -18.484 104.202 14.201 1.00 8.24 152 GLN A O 1
ATOM 1479 N N . ALA A 1 98 ? -17.689 103.814 12.151 1.00 9.52 153 ALA A N 1
ATOM 1480 C CA . ALA A 1 98 ? -16.738 102.834 12.636 1.00 8.58 153 ALA A CA 1
ATOM 1481 C C . ALA A 1 98 ? -15.403 103.505 12.923 1.00 9.02 153 ALA A C 1
ATOM 1482 O O . ALA A 1 98 ? -14.946 104.399 12.181 1.00 13.41 153 ALA A O 1
ATOM 1489 N N . ASP A 1 99 ? -14.785 103.031 13.987 1.00 6.40 154 ASP A N 1
ATOM 1490 C CA . ASP A 1 99 ? -13.425 103.385 14.342 1.00 13.15 154 ASP A CA 1
ATOM 1491 C C . ASP A 1 99 ? -12.535 102.273 13.814 1.00 16.26 154 ASP A C 1
ATOM 1492 O O . ASP A 1 99 ? -12.547 101.148 14.309 1.00 16.33 154 ASP A O 1
ATOM 1501 N N . VAL A 1 100 ? -11.767 102.585 12.800 1.00 13.88 155 VAL A N 1
ATOM 1502 C CA . VAL A 1 100 ? -11.017 101.532 12.138 1.00 18.89 155 VAL A CA 1
ATOM 1503 C C . VAL A 1 100 ? -9.682 101.215 12.808 1.00 25.42 155 VAL A C 1
ATOM 1504 O O . VAL A 1 100 ? -8.907 100.451 12.268 1.00 16.84 155 VAL A O 1
ATOM 1517 N N . ASN A 1 101 ? -9.436 101.788 13.982 1.00 24.39 156 ASN A N 1
ATOM 1518 C CA . ASN A 1 101 ? -8.272 101.438 14.795 1.00 25.80 156 ASN A CA 1
ATOM 1519 C C . ASN A 1 101 ? -8.455 100.140 15.555 1.00 27.69 156 ASN A C 1
ATOM 1520 O O . ASN A 1 101 ? -7.495 99.596 16.093 1.00 38.11 156 ASN A O 1
ATOM 1531 N N . THR A 1 102 ? -9.684 99.659 15.652 1.00 24.86 157 THR A N 1
ATOM 1532 C CA . THR A 1 102 ? -9.943 98.452 16.425 1.00 26.78 157 THR A CA 1
ATOM 1533 C C . THR A 1 102 ? -10.599 97.410 15.530 1.00 22.38 157 THR A C 1
ATOM 1534 O O . THR A 1 102 ? -11.378 97.767 14.656 1.00 21.27 157 THR A O 1
ATOM 1545 N N . PRO A 1 103 ? -10.260 96.123 15.720 1.00 23.39 158 PRO A N 1
ATOM 1546 C CA . PRO A 1 103 ? -10.927 95.012 15.023 1.00 20.10 158 PRO A CA 1
ATOM 1547 C C . PRO A 1 103 ? -12.401 94.967 15.313 1.00 21.40 158 PRO A C 1
ATOM 1548 O O . PRO A 1 103 ? -12.823 95.419 16.386 1.00 22.26 158 PRO A O 1
ATOM 1559 N N . ALA A 1 104 ? -13.184 94.459 14.363 1.00 15.32 159 ALA A N 1
ATOM 1560 C CA . ALA A 1 104 ? -14.610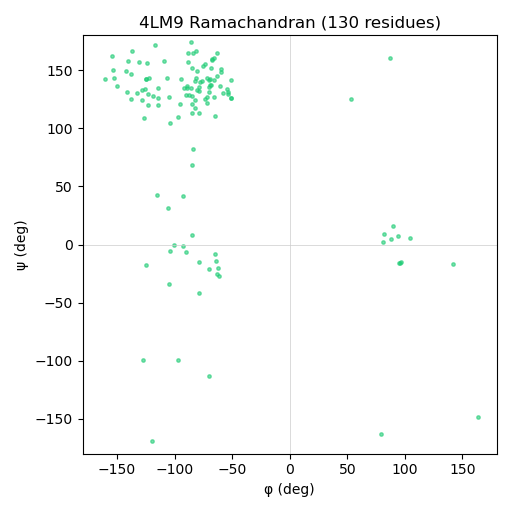 94.314 14.595 1.00 22.47 159 ALA A CA 1
ATOM 1561 C C . ALA A 1 104 ? -14.787 93.227 15.623 1.00 22.81 159 ALA A C 1
ATOM 1562 O O . ALA A 1 104 ? -14.065 92.239 15.621 1.00 26.39 159 ALA A O 1
ATOM 1569 N N . ASP A 1 105 ? -15.753 93.410 16.506 1.00 29.23 160 ASP A N 1
ATOM 1570 C CA . ASP A 1 105 ? -16.044 92.411 17.519 1.00 35.79 160 ASP A CA 1
ATOM 1571 C C . ASP A 1 105 ? -16.984 91.396 16.896 1.00 31.02 160 ASP A C 1
ATOM 1572 O O . ASP A 1 105 ? -18.148 91.310 17.271 1.00 41.78 160 ASP A O 1
ATOM 1581 N N . ILE A 1 106 ? -16.480 90.625 15.940 1.00 33.62 161 ILE A N 1
ATOM 1582 C CA . ILE A 1 106 ? -17.348 89.761 15.151 1.00 32.47 161 ILE A CA 1
ATOM 1583 C C . ILE A 1 106 ? -16.724 88.408 14.955 1.00 29.41 161 ILE A C 1
ATOM 1584 O O . ILE A 1 106 ? -15.623 88.300 14.428 1.00 39.06 161 ILE A O 1
ATOM 1595 N N . VAL A 1 107 ? -17.465 87.371 15.335 1.00 38.57 162 VAL A N 1
ATOM 1596 C CA . VAL A 1 107 ? -16.940 86.010 15.326 1.00 40.24 162 VAL A CA 1
ATOM 1597 C C . VAL A 1 107 ? -17.042 85.464 13.917 1.00 38.05 162 VAL A C 1
ATOM 1598 O O . VAL A 1 107 ? -18.009 85.755 13.215 1.00 38.86 162 VAL A O 1
ATOM 1611 N N . ASP A 1 108 ? -16.056 84.674 13.501 1.00 40.88 163 ASP A N 1
ATOM 1612 C CA . ASP A 1 108 ? -16.066 84.090 12.159 1.00 28.66 163 ASP A CA 1
ATOM 1613 C C . ASP A 1 108 ? -17.246 83.155 11.967 1.00 42.04 163 ASP A C 1
ATOM 1614 O O . ASP A 1 108 ? -17.882 82.742 12.940 1.00 35.58 163 ASP A O 1
ATOM 1623 N N . ARG A 1 109 ? -17.519 82.832 10.700 1.00 36.31 164 ARG A N 1
ATOM 1624 C CA . ARG A 1 109 ? -18.632 81.967 10.319 1.00 39.59 164 ARG A CA 1
ATOM 1625 C C . ARG A 1 109 ? -18.198 80.510 10.331 1.00 33.54 164 ARG A C 1
ATOM 1626 O O . ARG A 1 109 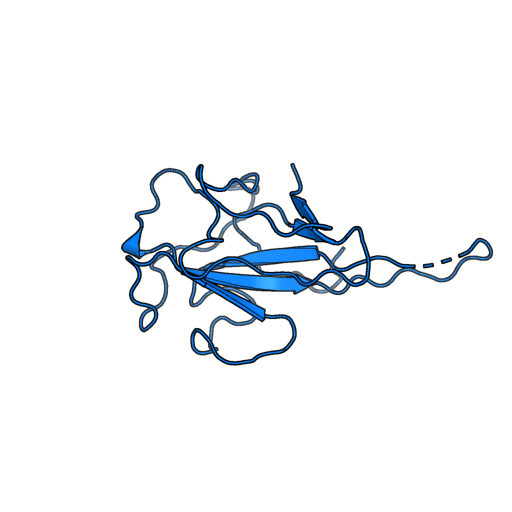? -17.015 80.225 10.366 1.00 39.93 164 ARG A O 1
ATOM 1647 N N . ASP A 1 110 ? -19.190 79.619 10.308 1.00 42.26 165 ASP A N 1
ATOM 1648 C CA . ASP A 1 110 ? -19.042 78.186 10.054 1.00 32.36 165 ASP A CA 1
ATOM 1649 C C . ASP A 1 110 ? -18.752 77.496 11.367 1.00 52.74 165 ASP A C 1
ATOM 1650 O O . ASP A 1 110 ? -18.321 78.158 12.327 1.00 46.83 165 ASP A O 1
ATOM 1659 N N . PRO A 1 111 ? -18.971 76.166 11.427 1.00 38.66 166 PRO A N 1
ATOM 1660 C CA . PRO A 1 111 ? -19.206 75.158 10.371 1.00 37.99 166 PRO A CA 1
ATOM 1661 C C . PRO A 1 111 ? -20.559 75.224 9.623 1.00 40.36 166 PRO A C 1
ATOM 1662 O O . PRO A 1 111 ? -20.846 76.148 8.864 1.00 44.17 166 PRO A O 1
ATOM 1673 N N . SER A 1 112 ? -21.385 74.206 9.824 1.00 50.34 167 SER A N 1
ATOM 1674 C CA . SER A 1 112 ? -22.734 74.242 9.318 1.00 42.91 167 SER A CA 1
ATOM 1675 C C . SER A 1 112 ? -23.561 74.808 10.448 1.00 46.31 167 SER A C 1
ATOM 1676 O O . SER A 1 112 ? -24.644 74.315 10.758 1.00 53.78 167 SER A O 1
ATOM 1684 N N . SER A 1 113 ? -23.019 75.831 11.098 1.00 35.45 168 SER A N 1
ATOM 1685 C CA . SER A 1 113 ? -23.816 76.642 11.993 1.00 39.48 168 SER A CA 1
ATOM 1686 C C . SER A 1 113 ? -24.637 77.607 11.123 1.00 41.50 168 SER A C 1
ATOM 1687 O O . SER A 1 113 ? -25.837 77.799 11.355 1.00 47.63 168 SER A O 1
ATOM 1695 N N . ASP A 1 114 ? -23.994 78.158 10.086 1.00 39.95 169 ASP A N 1
ATOM 1696 C CA . ASP A 1 114 ? -24.575 79.238 9.282 1.00 32.62 169 ASP A CA 1
ATOM 1697 C C . ASP A 1 114 ? -24.125 79.280 7.808 1.00 33.14 169 ASP A C 1
ATOM 1698 O O . ASP A 1 114 ? -22.930 79.143 7.509 1.00 27.85 169 ASP A O 1
ATOM 1707 N N . GLU A 1 115 ? -25.081 79.496 6.897 1.00 30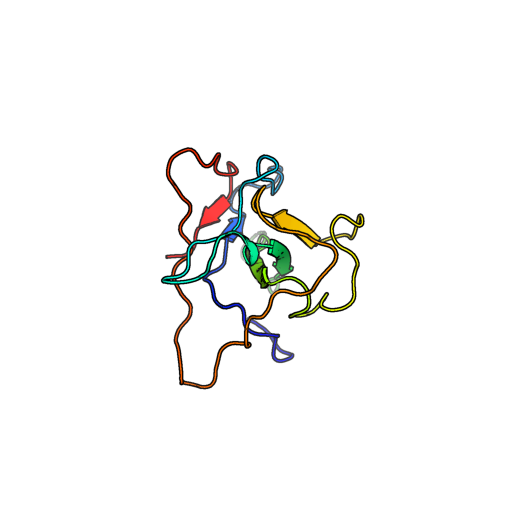.06 170 GLU A N 1
ATOM 1708 C CA . GLU A 1 115 ? -24.807 79.623 5.454 1.00 26.15 170 GLU A CA 1
ATOM 1709 C C . GLU A 1 115 ? -24.338 81.067 5.167 1.00 20.73 170 GLU A C 1
ATOM 1710 O O . GLU A 1 115 ? -24.432 81.907 6.043 1.00 16.46 170 GLU A O 1
ATOM 1722 N N . ALA A 1 116 ? -23.782 81.350 3.995 1.00 18.49 171 ALA A N 1
ATOM 1723 C CA . ALA A 1 116 ? -23.407 82.749 3.702 1.00 20.16 171 ALA A CA 1
ATOM 1724 C C . ALA A 1 116 ? -24.645 83.642 3.527 1.00 18.08 171 ALA A C 1
ATOM 1725 O O . ALA A 1 116 ? -25.599 83.250 2.880 1.00 21.42 171 ALA A O 1
ATOM 1732 N N . ILE A 1 117 ? -24.602 84.841 4.109 1.00 16.33 172 ILE A N 1
ATOM 1733 C CA . ILE A 1 117 ? -25.628 85.856 3.923 1.00 14.14 172 ILE A CA 1
ATOM 1734 C C . ILE A 1 117 ? -25.513 86.471 2.531 1.00 20.34 172 ILE A C 1
ATOM 1735 O O . ILE A 1 117 ? -24.446 86.989 2.165 1.00 11.07 172 ILE A O 1
ATOM 1746 N N . PRO A 1 118 ? -26.609 86.445 1.756 1.00 14.91 173 PRO A N 1
ATOM 1747 C CA . PRO A 1 118 ? -26.540 87.089 0.444 1.00 12.25 173 PRO A CA 1
ATOM 1748 C C . PRO A 1 118 ? -26.163 88.565 0.599 1.00 14.86 173 PRO A C 1
ATOM 1749 O O . PRO A 1 118 ? -26.715 89.262 1.423 1.00 9.34 173 PRO A O 1
ATOM 1760 N N . THR A 1 119 ? -25.173 89.007 -0.168 1.00 11.09 174 THR A N 1
ATOM 1761 C CA . THR A 1 119 ? -24.688 90.367 -0.086 1.00 7.36 174 THR A CA 1
ATOM 1762 C C . THR A 1 119 ? -25.721 91.398 -0.529 1.00 12.05 174 THR A C 1
ATOM 1763 O O . THR A 1 119 ? -26.264 91.302 -1.620 1.00 7.25 174 THR A O 1
ATOM 1774 N N . ARG A 1 120 ? -25.965 92.378 0.335 1.00 6.53 175 ARG A N 1
ATOM 1775 C CA . ARG A 1 120 ? -26.966 93.411 0.088 1.00 13.19 175 ARG A CA 1
ATOM 1776 C C . ARG A 1 120 ? -26.372 94.650 0.637 1.00 7.35 175 ARG A C 1
ATOM 1777 O O . ARG A 1 120 ? -25.714 94.599 1.691 1.00 7.92 175 ARG A O 1
ATOM 1798 N N . PHE A 1 121 ? -26.714 95.779 0.032 1.00 5.19 176 PHE A N 1
ATOM 1799 C CA . PHE A 1 121 ? -26.286 97.102 0.506 1.00 2.68 176 PHE A CA 1
ATOM 1800 C C . PHE A 1 121 ? -27.474 98.024 0.768 1.00 5.52 176 PHE A C 1
ATOM 1801 O O . PHE A 1 121 ? -28.535 97.824 0.214 1.00 9.72 176 PHE A O 1
ATOM 1818 N N . PRO A 1 122 ? -27.294 99.024 1.626 1.00 6.89 177 PRO A N 1
ATOM 1819 C CA . PRO A 1 122 ? -28.405 99.924 1.922 1.00 7.73 177 PRO A CA 1
ATOM 1820 C C . PRO A 1 122 ? -28.716 100.886 0.769 1.00 8.75 177 PRO A C 1
ATOM 1821 O O . PRO A 1 122 ? -27.858 101.173 -0.079 1.00 4.12 177 PRO A O 1
ATOM 1832 N N . PRO A 1 123 ? -29.974 101.357 0.718 1.00 7.21 178 PRO A N 1
ATOM 1833 C CA . PRO A 1 123 ? -30.400 102.307 -0.305 1.00 4.81 178 PRO A CA 1
ATOM 1834 C C . PRO A 1 123 ? -29.462 103.439 -0.355 1.00 5.05 178 PRO A C 1
ATOM 1835 O O . PRO A 1 123 ? -29.044 103.893 0.707 1.00 7.50 178 PRO A O 1
ATOM 1846 N N . GLY A 1 124 ? -29.146 103.948 -1.541 1.00 5.62 179 GLY A N 1
ATOM 1847 C CA . GLY A 1 124 ? -28.165 105.001 -1.638 1.00 2.98 179 GLY A CA 1
ATOM 1848 C C . GLY A 1 124 ? -26.760 104.500 -1.976 1.00 6.72 179 GLY A C 1
ATOM 1849 O O . GLY A 1 124 ? -25.882 105.282 -2.343 1.00 4.83 179 GLY A O 1
ATOM 1853 N N . THR A 1 125 ? -26.515 103.198 -1.847 1.00 5.96 180 THR A N 1
ATOM 1854 C CA . THR A 1 125 ? -25.174 102.697 -2.118 1.00 5.89 180 THR A CA 1
ATOM 1855 C C . THR A 1 125 ? -24.843 102.717 -3.610 1.00 2.31 180 THR A C 1
ATOM 1856 O O . THR A 1 125 ? -25.558 102.135 -4.363 1.00 4.64 180 THR A O 1
ATOM 1867 N N . VAL A 1 126 ? -23.731 103.319 -3.976 1.00 5.29 181 VAL A N 1
ATOM 1868 C CA . VAL A 1 126 ? -23.271 103.314 -5.352 1.00 7.09 181 VAL A CA 1
ATOM 1869 C C . VAL A 1 126 ? -22.613 101.977 -5.688 1.00 3.92 181 VAL A C 1
ATOM 1870 O O . VAL A 1 126 ? -21.560 101.643 -5.159 1.00 5.10 181 VAL A O 1
ATOM 1883 N N . LEU A 1 127 ? -23.247 101.235 -6.576 1.00 8.05 182 LEU A N 1
ATOM 1884 C CA . LEU A 1 127 ? -22.805 99.888 -6.923 1.00 8.07 182 LEU A CA 1
ATOM 1885 C C . LEU A 1 127 ? -21.733 99.930 -8.014 1.00 10.58 182 LEU A C 1
ATOM 1886 O O . LEU A 1 127 ? -21.872 100.671 -8.963 1.00 10.00 182 LEU A O 1
ATOM 1902 N N . PRO A 1 128 ? -20.649 99.162 -7.862 1.00 12.15 183 PRO A N 1
ATOM 1903 C CA . PRO A 1 128 ? -19.594 99.203 -8.881 1.00 7.13 183 PRO A CA 1
ATOM 1904 C C . PRO A 1 128 ? -20.035 98.522 -10.178 1.00 11.63 183 PRO A C 1
ATOM 1905 O O . PRO A 1 128 ? -20.427 97.358 -10.243 1.00 13.26 183 PRO A O 1
ATOM 1916 N N . GLN A 1 129 ? -20.003 99.290 -11.245 1.00 14.76 184 GLN A N 1
ATOM 1917 C CA . GLN A 1 129 ? -20.419 98.779 -12.538 1.00 14.96 184 GLN A CA 1
ATOM 1918 C C . GLN A 1 129 ? -19.467 97.689 -13.017 1.00 12.07 184 GLN A C 1
ATOM 1919 O O . GLN A 1 129 ? -18.282 97.791 -12.801 1.00 14.81 184 GLN A O 1
ATOM 1933 N N . GLY A 1 130 ? -20.018 96.655 -13.645 1.00 19.08 185 GLY A N 1
ATOM 1934 C CA . GLY A 1 130 ? -19.228 95.578 -14.224 1.00 18.02 185 GLY A CA 1
ATOM 1935 C C . GLY A 1 130 ? -19.057 94.411 -13.277 1.00 23.42 185 GLY A C 1
ATOM 1936 O O . GLY A 1 130 ? -18.317 93.471 -13.550 1.00 17.40 185 GLY A O 1
ATOM 1940 N N . TYR A 1 131 ? -19.764 94.472 -12.150 1.00 16.80 186 TYR A N 1
ATOM 1941 C CA . TYR A 1 131 ? -19.651 93.457 -11.121 1.00 17.42 186 TYR A CA 1
ATOM 1942 C C . TYR A 1 131 ? -21.037 92.920 -10.839 1.00 22.65 186 TYR A C 1
ATOM 1943 O O . TYR A 1 131 ? -22.025 93.653 -10.888 1.00 19.34 186 TYR A O 1
ATOM 1961 N N . TYR A 1 132 ? -21.117 91.624 -10.592 1.00 17.72 187 TYR A N 1
ATOM 1962 C CA . TYR A 1 132 ? -22.389 91.010 -10.273 1.00 17.86 187 TYR A CA 1
ATOM 1963 C C . TYR A 1 132 ? -22.365 90.505 -8.838 1.00 15.93 187 TYR A C 1
ATOM 1964 O O . TYR A 1 132 ? -21.466 89.744 -8.451 1.00 12.38 187 TYR A O 1
ATOM 1982 N N . ILE A 1 133 ? -23.348 90.928 -8.052 1.00 14.98 188 ILE A N 1
ATOM 1983 C CA . ILE A 1 133 ? -23.410 90.508 -6.654 1.00 17.14 188 ILE A CA 1
ATOM 1984 C C . ILE A 1 133 ? -24.054 89.140 -6.598 1.00 22.29 188 ILE A C 1
ATOM 1985 O O . ILE A 1 133 ? -25.211 88.984 -6.973 1.00 16.89 188 ILE A O 1
ATOM 1996 N N . GLU A 1 134 ? -23.304 88.154 -6.124 1.00 15.37 189 GLU A N 1
ATOM 1997 C CA . GLU A 1 134 ? -23.808 86.800 -6.071 1.00 22.51 189 GLU A CA 1
ATOM 1998 C C . GLU A 1 134 ? -25.048 86.723 -5.186 1.00 25.04 189 GLU A C 1
ATOM 1999 O O . GLU A 1 134 ? -25.101 87.310 -4.080 1.00 17.55 189 GLU A O 1
ATOM 2011 N N . GLY A 1 135 ? -26.046 85.984 -5.673 1.00 27.82 190 GLY A N 1
ATOM 2012 C CA . GLY A 1 135 ? -27.311 85.855 -4.968 1.00 23.78 190 GLY A CA 1
ATOM 2013 C C . GLY A 1 135 ? -28.333 86.803 -5.573 1.00 37.30 190 GLY A C 1
ATOM 2014 O O . GLY A 1 135 ? -29.502 86.825 -5.175 1.00 43.80 190 GLY A O 1
#

Sequence (132 aa):
EFNVVPYYSWFSGITQFQKGKEFEFVEGQGVPIAPGVPATEAKGYWYRHNRRSFKTADGQLLPRWYFYYLGTGPHAKDQYGTDIDGVYWVASNQADVNTPADIVDRDPSSDEAIPTRFPPGTVLPQGYYIEG

Nearest PDB structures (foldseek):
  4li4-assembly1_A  TM=1.007E+00  e=2.041E-23  Human coronavirus OC43
  3hd4-assembly1_A  TM=9.431E-01  e=1.623E-18  Murine hepatitis virus strain A59
  8iv3-assembly1_D  TM=8.875E-01  e=6.137E-11  Severe acute respiratory syndrome coronavirus 2
  8j6x-assembly1_C  TM=8.800E-01  e=3.381E-10  Severe acute respiratory syndrome coronavirus 2
  9fbg-assembly1_A  TM=8.458E-01  e=2.300E-10  Severe acute respiratory syndrome coronavirus 2

B-factor: mean 21.18, std 13.96, range [1.06, 75.65]

Secondary structure (DSSP, 8-state):
--SSPPPPPSB--EEE-STT------TT--PPP-TT--GGG-EEEEEEE-------S---PPPEEEEEETT-STTTTSPTT---TTEEEEE-TT--TTS----PPP-STT-PPBPP---TT--PPTTEEE--

Radius of gyration: 15.06 Å; Cα contacts (8 Å, |Δi|>4): 235; chains: 1; bounding box: 28×33×45 Å

InterPro domains:
  IPR001218 Nucleocapsid protein, coronavirus [PF00937] (63-400)
  IPR001218 Nucleocapsid protein, coronavirus [PIRSF003888] (18-439)
  IPR037179 Nucleocapsid protein, C-terminal [SSF103068] (264-382)
  IPR037195 Nucleocapsid protein, N-terminal [SSF110304] (55-195)
  IPR043505 Nucleocapsid protein, betacoronavirus [MF_04096] (18-448)
  IPR044344 Nucleocapsid (N) protein, C-terminal domain, coronavirus [PS51929] (259-384)
  IPR044344 Nucleocapsid (N) protein, C-terminal domain, coronavirus [cd21595] (281-379)
  IPR044345 Nucleocapsid (N) protein, N-terminal domain, coronavirus [PS51928] (61-190)
  IPR044345 Nucleocapsid (N) protein, N-terminal domain, coronavirus [cd21554] (61-188)

Foldseek 3Di:
DDPDDFQDFLEFKKAFQDPPFDDDWDAQWDQFDDPPADQQQRWWKWAWDDDDDDDDVPDGGTIIIGTDFALDTPPNPDQAPDDDPRIGIHGHPNYDRVDTRPDDGDDDVPDDRHQGDTDPPIDGGPRIGRDD

Organism: Human coronavirus OC43 (NCBI:txid31631)

Solvent-accessible surface area: 8645 Å² total; per-residue (Å²): 198,74,148,110,122,33,131,104,8,56,2,21,2,0,16,20,116,74,158,67,75,128,13,94,14,74,177,28,50,1,18,5,49,15,117,80,47,78,51,74,34,13,5,0,0,0,63,61,27,101,61,215,33,164,193,64,112,137,99,155,78,28,25,58,18,43,1,14,8,10,33,21,7,50,40,36,202,52,141,52,51,57,143,41,125,10,15,63,30,5,12,22,130,108,19,78,49,134,67,91,10,123,40,127,76,40,62,102,118,79,66,155,33,42,86,9,142,23,63,136,70,20,86,104,12,142,3,24,117,40,46,99